Protein AF-A0A3N0AN52-F1 (afdb_monomer_lite)

Foldseek 3Di:
DPPFDWDWFWFDDPDIDIDIDGLVQWPDDDPVFQKTAGVVGDITRTPPVRSVVSVVVNVVVD

Organism: NCBI:txid1121021

Radius of gyration: 11.1 Å; chains: 1; bounding box: 24×29×32 Å

pLDDT: mean 89.67, std 9.25, range [45.88, 97.0]

Structure (mmCIF, N/CA/C/O backbone):
data_AF-A0A3N0AN52-F1
#
_entry.id   AF-A0A3N0AN52-F1
#
loop_
_atom_site.group_PDB
_atom_site.id
_atom_site.type_symbol
_atom_site.label_atom_id
_atom_site.label_alt_id
_atom_site.label_comp_id
_atom_site.label_asym_id
_atom_site.label_entity_id
_atom_site.label_seq_id
_atom_site.pdbx_PDB_ins_code
_atom_site.Cartn_x
_atom_site.Cartn_y
_atom_site.Cartn_z
_atom_s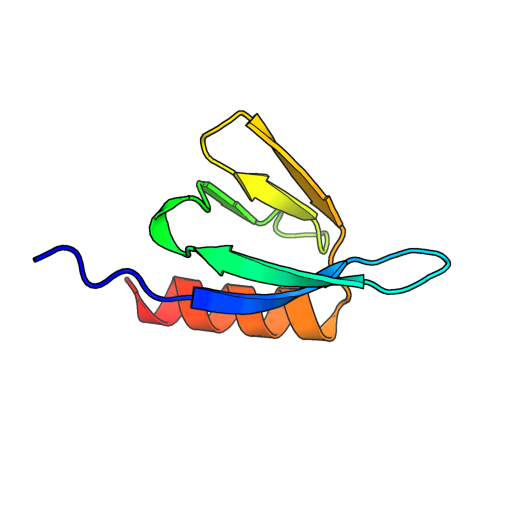ite.occupancy
_atom_site.B_iso_or_equiv
_atom_site.auth_seq_id
_atom_site.auth_comp_id
_atom_site.auth_asym_id
_atom_site.auth_atom_id
_atom_site.pdbx_PDB_model_num
ATOM 1 N N . MET A 1 1 ? -12.071 15.290 12.894 1.00 45.88 1 MET A N 1
ATOM 2 C CA . MET A 1 1 ? -11.362 15.430 11.604 1.00 45.88 1 MET A CA 1
ATOM 3 C C . MET A 1 1 ? -10.615 14.130 11.379 1.00 45.88 1 MET A C 1
ATOM 5 O O . MET A 1 1 ? -9.893 13.726 12.279 1.00 45.88 1 MET A O 1
ATOM 9 N N . SER A 1 2 ? -10.867 13.412 10.284 1.00 56.78 2 SER A N 1
ATOM 10 C CA . SER A 1 2 ? -10.111 12.189 9.989 1.00 56.78 2 SER A CA 1
ATOM 11 C C . SER A 1 2 ? -8.707 12.616 9.556 1.00 56.78 2 SER A C 1
ATOM 13 O O . SER A 1 2 ? -8.564 13.243 8.508 1.00 56.78 2 SER A O 1
ATOM 15 N N . ASN A 1 3 ? -7.695 12.362 10.391 1.00 69.56 3 ASN A N 1
ATOM 16 C CA . ASN A 1 3 ? -6.291 12.538 10.018 1.00 69.56 3 ASN A CA 1
ATOM 17 C C . ASN A 1 3 ? -5.932 11.436 9.018 1.00 69.56 3 ASN A C 1
ATOM 19 O O . ASN A 1 3 ? -5.359 10.414 9.386 1.00 69.56 3 ASN A O 1
ATOM 23 N N . ARG A 1 4 ? -6.325 11.625 7.755 1.00 84.69 4 ARG A N 1
ATOM 24 C CA . ARG A 1 4 ? -5.895 10.753 6.664 1.00 84.69 4 ARG A CA 1
ATOM 25 C C . ARG A 1 4 ? -4.391 10.907 6.500 1.00 84.69 4 ARG A C 1
ATOM 27 O O . ARG A 1 4 ? -3.897 12.016 6.288 1.00 84.69 4 ARG A O 1
ATOM 34 N N . LYS A 1 5 ? -3.674 9.797 6.640 1.00 91.75 5 LYS A N 1
ATOM 35 C CA . LYS A 1 5 ? -2.228 9.727 6.464 1.00 91.75 5 LYS A CA 1
ATOM 36 C C . LYS A 1 5 ? -1.956 8.991 5.165 1.00 91.75 5 LYS A C 1
ATOM 38 O O . LYS A 1 5 ? -2.473 7.899 4.963 1.00 91.75 5 LYS A O 1
ATOM 43 N N . PHE A 1 6 ? -1.152 9.606 4.309 1.00 94.00 6 PHE A N 1
ATOM 44 C CA . PHE A 1 6 ? -0.790 9.049 3.015 1.00 94.00 6 PHE A CA 1
ATOM 45 C C . PHE A 1 6 ? 0.670 8.61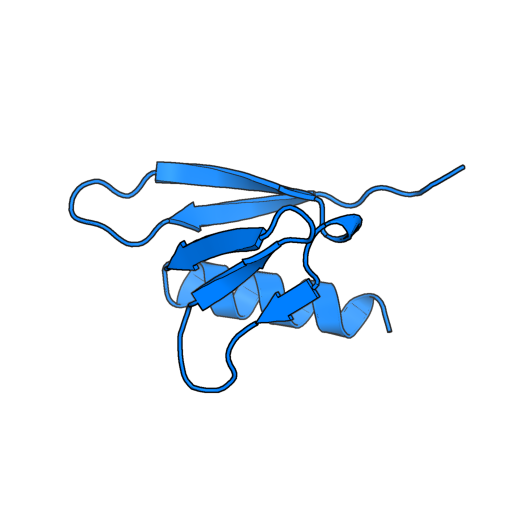9 3.023 1.00 94.00 6 PHE A C 1
ATOM 47 O O . PHE A 1 6 ? 1.521 9.331 3.558 1.00 94.00 6 PHE A O 1
ATOM 54 N N . VAL A 1 7 ? 0.956 7.475 2.409 1.00 94.75 7 VAL A N 1
ATOM 55 C CA . VAL A 1 7 ? 2.310 6.941 2.260 1.00 94.75 7 VAL A CA 1
ATOM 56 C C . VAL A 1 7 ? 2.604 6.759 0.783 1.00 94.75 7 VAL A C 1
ATOM 58 O O . VAL A 1 7 ? 1.807 6.189 0.036 1.00 94.75 7 VAL A O 1
ATOM 61 N N . LYS A 1 8 ? 3.757 7.276 0.359 1.00 96.75 8 LYS A N 1
ATOM 62 C CA . LYS A 1 8 ? 4.268 7.068 -0.989 1.00 96.75 8 LYS A CA 1
ATOM 63 C C . LYS A 1 8 ? 4.879 5.674 -1.077 1.00 96.75 8 LYS A C 1
ATOM 65 O O . LYS A 1 8 ? 5.720 5.323 -0.255 1.00 96.75 8 LYS A O 1
ATOM 70 N N . VAL A 1 9 ? 4.457 4.907 -2.070 1.00 95.50 9 VAL A N 1
ATOM 71 C CA . VAL A 1 9 ? 4.926 3.542 -2.319 1.00 95.50 9 VAL A CA 1
ATOM 72 C C . VAL A 1 9 ? 5.221 3.348 -3.797 1.00 95.50 9 VAL A C 1
ATOM 74 O O . VAL A 1 9 ? 4.740 4.096 -4.644 1.00 95.50 9 VAL A O 1
ATOM 77 N N . GLU A 1 10 ? 5.962 2.300 -4.112 1.00 97.00 10 GLU A N 1
ATOM 78 C CA . GLU A 1 10 ? 6.232 1.863 -5.471 1.00 97.00 10 GLU A CA 1
ATOM 79 C C . GLU A 1 10 ? 5.626 0.478 -5.710 1.00 97.00 10 GLU A C 1
ATOM 81 O O . GLU A 1 10 ? 5.867 -0.475 -4.960 1.00 97.00 10 GLU A O 1
ATOM 86 N N . GLN A 1 11 ? 4.831 0.366 -6.770 1.00 95.12 11 GLN A N 1
ATOM 87 C CA . GLN A 1 11 ? 4.280 -0.900 -7.229 1.00 95.12 11 GLN A CA 1
ATOM 88 C C . GLN A 1 11 ? 5.378 -1.738 -7.893 1.00 95.12 11 GLN A C 1
ATOM 90 O O . GLN A 1 11 ? 6.058 -1.281 -8.813 1.00 95.12 11 GLN A O 1
ATOM 95 N N . ALA A 1 12 ? 5.509 -2.998 -7.479 1.00 92.62 12 ALA A N 1
ATOM 96 C CA . ALA A 1 12 ? 6.406 -3.945 -8.121 1.00 92.62 12 ALA A CA 1
ATOM 97 C C . ALA A 1 12 ? 5.904 -4.313 -9.525 1.00 92.62 12 ALA A C 1
ATOM 99 O O . ALA A 1 12 ? 4.744 -4.678 -9.725 1.00 92.62 12 ALA A O 1
ATOM 100 N N . GLY A 1 13 ? 6.808 -4.277 -10.501 1.00 88.19 13 GLY A N 1
ATOM 101 C CA . GLY A 1 13 ? 6.517 -4.622 -11.887 1.00 88.19 13 GLY A CA 1
ATOM 102 C C . GLY A 1 13 ? 7.701 -4.340 -12.809 1.00 88.19 13 GLY A C 1
ATOM 103 O O . GLY A 1 13 ? 8.762 -3.913 -12.366 1.00 88.19 13 GLY A O 1
ATOM 104 N N . LYS A 1 14 ? 7.516 -4.572 -14.116 1.00 79.50 14 LYS A N 1
ATOM 105 C CA . LYS A 1 14 ? 8.540 -4.267 -15.140 1.00 79.50 14 LYS A CA 1
ATOM 106 C C . LYS A 1 14 ? 8.803 -2.764 -15.294 1.00 79.50 14 LYS A C 1
ATOM 108 O O . LYS A 1 14 ? 9.883 -2.381 -15.725 1.00 79.50 14 LYS A O 1
ATOM 113 N N . CYS A 1 15 ? 7.816 -1.943 -14.948 1.00 82.81 15 CYS A N 1
ATOM 114 C CA . CYS A 1 15 ? 7.907 -0.491 -14.902 1.00 82.81 15 CYS A CA 1
ATOM 115 C C . CYS A 1 15 ? 7.390 -0.057 -13.528 1.00 82.81 15 CYS A C 1
ATOM 117 O O . CYS A 1 15 ? 6.170 0.001 -13.344 1.00 82.81 15 CYS A O 1
ATOM 119 N N . PRO A 1 16 ? 8.286 0.156 -12.551 1.00 82.56 16 PRO A N 1
ATOM 120 C CA . PRO A 1 16 ? 7.879 0.581 -11.225 1.00 82.56 16 PRO A CA 1
ATOM 121 C C . PRO A 1 16 ? 7.089 1.885 -11.320 1.00 82.56 16 PRO A C 1
ATOM 123 O O . PRO A 1 16 ? 7.469 2.804 -12.047 1.00 82.56 16 PRO A O 1
ATOM 126 N N . THR A 1 17 ? 5.932 1.918 -10.666 1.00 92.94 17 THR A N 1
ATOM 127 C CA . THR A 1 17 ? 5.021 3.068 -10.689 1.00 92.94 17 THR A CA 1
ATOM 128 C C . THR A 1 17 ? 4.799 3.533 -9.263 1.00 92.94 17 THR A C 1
ATOM 130 O O . THR A 1 17 ? 4.502 2.721 -8.386 1.00 92.94 17 THR A O 1
ATOM 133 N N . GLU A 1 18 ? 4.952 4.833 -9.032 1.00 95.56 18 GLU A N 1
ATOM 134 C CA . GLU A 1 18 ? 4.748 5.433 -7.718 1.00 95.56 18 GLU A CA 1
ATOM 135 C C . GLU A 1 18 ? 3.259 5.690 -7.458 1.00 95.56 18 GLU A C 1
ATOM 137 O O . GLU A 1 18 ? 2.543 6.215 -8.311 1.00 95.56 18 GLU A O 1
ATOM 142 N N . TRP A 1 19 ? 2.811 5.355 -6.252 1.00 95.00 19 TRP A N 1
ATOM 143 C CA . TRP A 1 19 ? 1.447 5.548 -5.774 1.00 95.00 19 TRP A CA 1
ATOM 144 C C . TRP A 1 19 ? 1.449 6.271 -4.429 1.00 95.00 19 TRP A C 1
ATOM 146 O O . TRP A 1 19 ? 2.395 6.168 -3.646 1.00 95.00 19 TRP A O 1
ATOM 156 N N . LEU A 1 20 ? 0.358 6.976 -4.138 1.00 95.00 20 LEU A N 1
ATOM 157 C CA . LEU A 1 20 ? 0.039 7.455 -2.796 1.00 95.00 20 LEU A CA 1
ATOM 158 C C . LEU A 1 20 ? -1.092 6.593 -2.239 1.00 95.00 20 LEU A C 1
ATOM 160 O O . LEU A 1 20 ? -2.200 6.610 -2.773 1.00 95.00 20 LEU A O 1
ATOM 164 N N . ILE A 1 21 ? -0.807 5.849 -1.175 1.00 94.06 21 ILE A N 1
ATOM 165 C CA . ILE A 1 21 ? -1.790 5.028 -0.464 1.00 94.06 21 ILE A CA 1
ATOM 166 C C . ILE A 1 21 ? -2.322 5.814 0.731 1.00 94.06 21 ILE A C 1
ATOM 168 O O . ILE A 1 21 ? -1.532 6.303 1.536 1.00 94.06 21 ILE A O 1
ATOM 172 N N . ASP A 1 22 ? -3.647 5.898 0.871 1.00 94.25 22 ASP A N 1
ATOM 173 C CA . ASP A 1 22 ? -4.295 6.301 2.124 1.00 94.25 22 ASP A CA 1
ATOM 174 C C . ASP A 1 22 ? -4.222 5.133 3.115 1.00 94.25 22 ASP A C 1
ATOM 176 O O . ASP A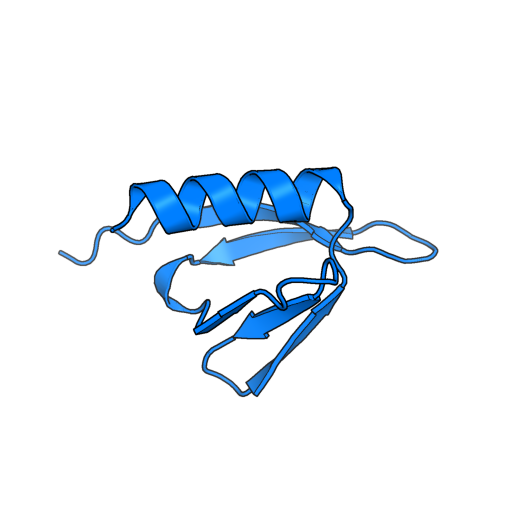 1 22 ? -4.733 4.048 2.845 1.00 94.25 22 ASP A O 1
ATOM 180 N N . LEU A 1 23 ? -3.599 5.331 4.276 1.00 92.94 23 LEU A N 1
ATOM 181 C CA . LEU A 1 23 ? -3.496 4.273 5.284 1.00 92.94 23 LEU A CA 1
ATOM 182 C C . LEU A 1 23 ? -4.863 3.841 5.823 1.00 92.94 23 LEU A C 1
ATOM 184 O O . LEU A 1 23 ? -4.994 2.716 6.296 1.00 92.94 23 LEU A O 1
ATOM 188 N N . GLY A 1 24 ? -5.882 4.700 5.727 1.00 92.75 24 GLY A N 1
ATOM 189 C CA . GLY A 1 24 ? -7.247 4.368 6.126 1.00 92.75 24 GLY A CA 1
ATOM 190 C C . GLY A 1 24 ? -7.933 3.334 5.230 1.00 92.75 24 GLY A C 1
ATOM 191 O O . GLY A 1 24 ? -8.908 2.734 5.674 1.00 92.75 24 GLY A O 1
ATOM 192 N N . THR A 1 25 ? -7.443 3.106 4.006 1.00 93.56 25 THR A N 1
ATOM 193 C CA . THR A 1 25 ? -8.007 2.106 3.082 1.00 93.56 25 THR A CA 1
ATOM 194 C C . THR A 1 25 ? -7.280 0.768 3.151 1.00 93.56 25 THR A C 1
ATOM 196 O O . THR A 1 25 ? -7.766 -0.218 2.603 1.00 93.56 25 THR A O 1
ATOM 199 N N . VAL A 1 26 ? -6.125 0.687 3.822 1.00 94.38 26 VAL A N 1
ATOM 200 C CA . VAL A 1 26 ? -5.364 -0.563 3.927 1.00 94.38 26 VAL A CA 1
ATOM 201 C C . VAL A 1 26 ? -6.014 -1.484 4.952 1.00 94.38 26 VAL A C 1
ATOM 203 O O . VAL A 1 26 ? -6.011 -1.216 6.151 1.00 94.38 26 VAL A O 1
ATOM 206 N N . VAL A 1 27 ? -6.519 -2.624 4.485 1.00 92.88 27 VAL A N 1
ATOM 207 C CA . VAL A 1 27 ? -7.157 -3.629 5.347 1.00 92.88 27 VAL A CA 1
ATOM 208 C C . VAL A 1 27 ? -6.141 -4.653 5.836 1.00 92.88 27 VAL A C 1
ATOM 210 O O . VAL A 1 27 ? -6.216 -5.138 6.967 1.00 92.88 27 VAL A O 1
ATOM 213 N N . ARG A 1 28 ? -5.196 -5.030 4.970 1.00 90.56 28 ARG A N 1
ATOM 214 C CA . ARG A 1 28 ? -4.211 -6.067 5.274 1.00 90.56 28 ARG A CA 1
ATOM 215 C C . ARG A 1 28 ? -2.970 -5.921 4.405 1.00 90.56 28 ARG A C 1
ATOM 217 O O . ARG A 1 28 ? -3.065 -5.695 3.203 1.00 90.56 28 ARG A O 1
ATOM 224 N N . MET A 1 29 ? -1.818 -6.187 5.011 1.00 91.81 29 MET A N 1
ATOM 225 C CA . MET A 1 29 ? -0.623 -6.619 4.294 1.00 91.81 29 MET A CA 1
ATOM 226 C C . MET A 1 29 ? -0.440 -8.124 4.460 1.00 91.81 29 MET A C 1
ATOM 228 O O . MET A 1 29 ? -0.647 -8.665 5.549 1.00 91.81 29 MET A O 1
ATOM 232 N N . HIS A 1 30 ? -0.094 -8.817 3.379 1.00 85.75 30 HIS A N 1
ATOM 233 C CA . HIS A 1 30 ? 0.225 -10.236 3.460 1.00 85.75 30 HIS A CA 1
ATOM 234 C C . HIS A 1 30 ? 1.562 -10.418 4.209 1.00 85.75 30 HIS A C 1
ATOM 236 O O . HIS A 1 30 ? 2.535 -9.770 3.844 1.00 85.75 30 HIS A O 1
ATOM 242 N N . PRO A 1 31 ? 1.657 -11.292 5.226 1.00 73.81 31 PRO A N 1
ATOM 243 C CA . PRO A 1 31 ? 2.846 -11.379 6.083 1.00 73.81 31 PRO A CA 1
ATOM 244 C C . PRO A 1 31 ? 4.104 -11.846 5.335 1.00 73.81 31 PRO A C 1
ATOM 246 O O . PRO A 1 31 ? 5.194 -11.345 5.586 1.00 73.81 31 PRO A O 1
ATOM 249 N N . ASP A 1 32 ? 3.940 -12.762 4.376 1.00 78.12 32 ASP A N 1
ATOM 250 C CA . ASP A 1 32 ? 5.067 -13.356 3.639 1.00 78.12 32 ASP A CA 1
ATOM 251 C C . ASP A 1 32 ? 5.287 -12.758 2.240 1.00 78.12 32 ASP A C 1
ATOM 253 O O . ASP A 1 32 ? 6.107 -13.259 1.470 1.00 78.12 32 ASP A O 1
ATOM 257 N N . SER A 1 33 ? 4.536 -11.718 1.859 1.00 80.56 33 SER A N 1
ATOM 258 C CA . SER A 1 33 ? 4.665 -11.120 0.526 1.00 80.56 33 SER A CA 1
ATOM 259 C C . SER A 1 33 ? 4.525 -9.605 0.565 1.00 80.56 33 SER A C 1
ATOM 261 O O . SER A 1 33 ? 3.901 -9.050 1.460 1.00 80.56 33 SER A O 1
ATOM 263 N N . ASN A 1 34 ? 5.048 -8.922 -0.451 1.00 92.31 34 ASN A N 1
ATOM 264 C CA . ASN A 1 34 ? 4.917 -7.469 -0.579 1.00 92.31 34 ASN A CA 1
ATOM 265 C C . ASN A 1 34 ? 3.513 -7.053 -1.072 1.00 92.31 34 ASN A C 1
ATOM 267 O O . ASN A 1 34 ? 3.370 -6.036 -1.746 1.00 92.31 34 ASN A O 1
ATOM 271 N N . PHE A 1 35 ? 2.486 -7.867 -0.821 1.00 93.62 35 PHE A N 1
ATOM 272 C CA . PHE A 1 35 ? 1.134 -7.663 -1.325 1.00 93.62 35 PHE A CA 1
ATOM 273 C C . PHE A 1 35 ? 0.272 -6.921 -0.302 1.00 93.62 35 PHE A C 1
ATOM 275 O O . PHE A 1 35 ? 0.159 -7.336 0.857 1.00 93.62 35 PHE A O 1
ATOM 282 N N . VAL A 1 36 ? -0.366 -5.843 -0.750 1.00 95.56 36 VAL A N 1
ATOM 283 C CA . VAL A 1 36 ? -1.303 -5.034 0.038 1.00 95.56 36 VAL A CA 1
ATOM 284 C C . VAL A 1 36 ? -2.726 -5.200 -0.494 1.00 95.56 36 VAL A C 1
ATOM 286 O O . VAL A 1 36 ? -2.924 -5.295 -1.706 1.00 95.56 36 VAL A O 1
ATOM 289 N N . VAL A 1 37 ? -3.703 -5.238 0.416 1.00 94.94 37 VAL A N 1
ATOM 290 C CA . VAL A 1 37 ? -5.142 -5.320 0.127 1.00 94.94 37 VAL A CA 1
ATOM 291 C C . VAL A 1 37 ? -5.857 -4.101 0.698 1.00 94.94 37 VAL A C 1
ATOM 293 O O . VAL A 1 37 ? -5.657 -3.752 1.869 1.00 94.94 37 VAL A O 1
ATOM 296 N N . PHE A 1 38 ? -6.713 -3.498 -0.123 1.00 95.06 38 PHE A N 1
ATOM 297 C CA . PHE A 1 38 ? -7.505 -2.320 0.216 1.00 95.06 38 PHE A CA 1
ATOM 298 C C . PHE A 1 38 ? -8.973 -2.672 0.512 1.00 95.06 38 PHE A C 1
ATOM 300 O O . PHE A 1 38 ? -9.423 -3.795 0.273 1.00 95.06 38 PHE A O 1
ATOM 307 N N . ASP A 1 39 ? -9.715 -1.720 1.072 1.00 94.12 39 ASP A N 1
ATOM 308 C CA . ASP A 1 39 ? -11.117 -1.859 1.489 1.00 94.12 39 ASP A CA 1
ATOM 309 C C . ASP A 1 39 ? -12.105 -2.030 0.327 1.00 94.12 39 ASP A C 1
ATOM 311 O O . ASP A 1 39 ? -13.135 -2.684 0.488 1.00 94.12 39 ASP A O 1
ATOM 315 N N . ASP A 1 40 ? -11.762 -1.523 -0.856 1.00 92.50 40 ASP A N 1
ATOM 316 C CA . ASP A 1 40 ? -12.493 -1.728 -2.111 1.00 92.50 40 ASP A CA 1
ATOM 317 C C . ASP A 1 40 ? -12.271 -3.119 -2.742 1.00 92.50 40 ASP A C 1
ATOM 319 O O . ASP A 1 40 ? -12.872 -3.447 -3.768 1.00 92.50 40 ASP A O 1
ATOM 323 N N . GLY A 1 41 ? -11.428 -3.955 -2.126 1.00 90.88 41 GLY A N 1
ATOM 324 C CA . GLY A 1 41 ? -11.075 -5.291 -2.603 1.00 90.88 41 GLY A CA 1
ATOM 325 C C . GLY A 1 41 ? -9.962 -5.319 -3.653 1.00 90.88 41 GLY A C 1
ATOM 326 O O . GLY A 1 41 ? -9.588 -6.408 -4.098 1.00 90.88 41 GLY A O 1
ATOM 327 N N . ALA A 1 42 ? -9.403 -4.170 -4.042 1.00 92.75 42 ALA A N 1
ATOM 328 C CA . ALA A 1 42 ? -8.212 -4.124 -4.874 1.00 92.75 42 ALA A CA 1
ATOM 329 C C . ALA A 1 42 ? -6.968 -4.573 -4.090 1.00 92.75 42 ALA A C 1
ATOM 331 O O . ALA A 1 42 ? -6.923 -4.592 -2.856 1.00 92.75 42 ALA A O 1
ATOM 332 N N . GLY A 1 43 ? -5.914 -4.914 -4.828 1.00 93.12 43 GLY A N 1
ATOM 333 C CA . GLY A 1 43 ? -4.616 -5.203 -4.243 1.00 93.12 43 GLY A CA 1
ATOM 334 C C . GLY A 1 43 ? -3.494 -5.080 -5.257 1.00 93.12 43 GLY A C 1
ATOM 335 O O . GLY A 1 43 ? -3.705 -5.179 -6.467 1.00 93.12 43 GLY A O 1
ATOM 336 N N . MET A 1 44 ? -2.287 -4.848 -4.759 1.00 94.00 44 MET A N 1
ATOM 337 C CA . MET A 1 44 ? -1.100 -4.734 -5.598 1.00 94.00 44 MET A CA 1
ATOM 338 C C . MET A 1 44 ? 0.130 -5.286 -4.888 1.00 94.00 44 MET A C 1
ATOM 340 O O . MET A 1 44 ? 0.212 -5.289 -3.661 1.00 94.00 44 MET A O 1
ATOM 344 N N . ASN A 1 45 ? 1.102 -5.737 -5.678 1.00 94.81 45 ASN A N 1
ATOM 345 C CA . ASN A 1 45 ? 2.434 -6.032 -5.168 1.00 94.81 45 ASN A CA 1
ATOM 346 C C . ASN A 1 45 ? 3.239 -4.737 -5.120 1.00 94.81 45 ASN A C 1
ATOM 348 O O . ASN A 1 45 ? 3.295 -4.013 -6.111 1.00 94.81 45 ASN A O 1
ATOM 352 N N . LEU A 1 46 ? 3.883 -4.475 -3.993 1.00 95.38 46 LEU A N 1
ATOM 353 C CA . LEU A 1 46 ? 4.818 -3.378 -3.799 1.00 95.38 46 LEU A CA 1
ATOM 354 C C . LEU A 1 46 ? 6.258 -3.871 -3.947 1.00 95.38 46 LEU A C 1
ATOM 356 O O . LEU A 1 46 ? 6.551 -5.071 -3.859 1.00 95.38 46 LEU A O 1
ATOM 36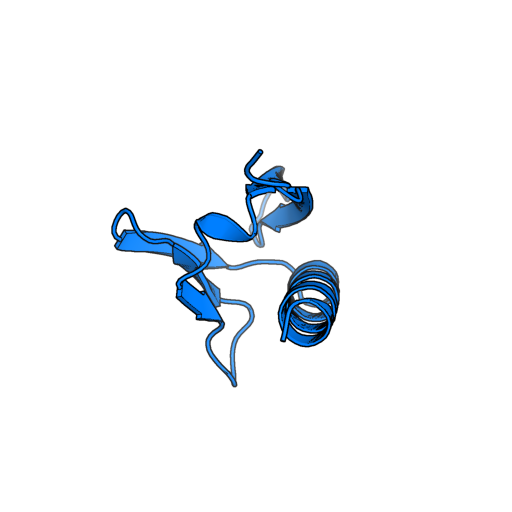0 N N . THR A 1 47 ? 7.188 -2.943 -4.147 1.00 94.38 47 THR A N 1
ATOM 361 C CA . THR A 1 47 ? 8.601 -3.254 -3.924 1.00 94.38 47 THR A CA 1
ATOM 362 C C . THR A 1 47 ? 8.847 -3.594 -2.456 1.00 94.38 47 THR A C 1
ATOM 364 O O . THR A 1 47 ? 8.066 -3.225 -1.578 1.00 94.38 47 THR A O 1
ATOM 367 N N . ARG A 1 48 ? 9.933 -4.327 -2.177 1.00 92.94 48 ARG A N 1
ATOM 368 C CA . ARG A 1 48 ? 10.300 -4.735 -0.808 1.00 92.94 48 ARG A CA 1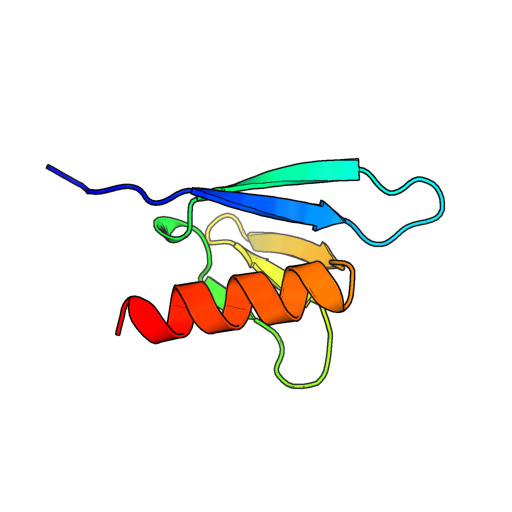
ATOM 369 C C . ARG A 1 48 ? 10.405 -3.519 0.114 1.00 92.94 48 ARG A C 1
ATOM 371 O O . ARG A 1 48 ? 9.813 -3.500 1.183 1.00 92.94 48 ARG A O 1
ATOM 378 N N . GLU A 1 49 ? 11.101 -2.491 -0.356 1.00 93.81 49 GLU A N 1
ATOM 379 C CA . GLU A 1 49 ? 11.328 -1.236 0.364 1.00 93.81 49 GLU A CA 1
ATOM 380 C C . GLU A 1 49 ? 10.011 -0.527 0.690 1.00 93.81 49 GLU A C 1
ATOM 382 O O . GLU A 1 49 ? 9.793 -0.102 1.823 1.00 93.81 49 GLU A O 1
ATOM 387 N N . SER A 1 50 ? 9.099 -0.460 -0.284 1.00 95.56 50 SER A N 1
ATOM 388 C CA . SER A 1 50 ? 7.790 0.166 -0.100 1.00 95.56 50 SER A CA 1
ATOM 389 C C . SER A 1 50 ? 6.875 -0.631 0.825 1.00 95.56 50 SER A C 1
ATOM 391 O O . SER A 1 50 ? 6.145 -0.035 1.613 1.00 95.56 50 SER A O 1
ATOM 393 N N . ALA A 1 51 ? 6.918 -1.964 0.759 1.00 94.81 51 ALA A N 1
ATOM 394 C CA . ALA A 1 51 ? 6.181 -2.822 1.681 1.00 94.81 51 ALA A CA 1
ATOM 395 C C . ALA A 1 51 ? 6.686 -2.649 3.122 1.00 94.81 51 ALA A C 1
ATOM 397 O O . ALA A 1 51 ? 5.882 -2.434 4.025 1.00 94.81 51 ALA A O 1
ATOM 398 N N . ASP A 1 52 ? 8.004 -2.660 3.335 1.00 93.06 52 ASP A N 1
ATOM 399 C CA . ASP A 1 52 ? 8.599 -2.474 4.662 1.00 93.06 52 ASP A CA 1
ATOM 400 C C . ASP A 1 52 ? 8.293 -1.078 5.232 1.00 93.06 52 ASP A C 1
ATOM 402 O O . ASP A 1 52 ? 8.015 -0.940 6.425 1.00 93.06 52 ASP A O 1
ATOM 406 N N . ALA A 1 53 ? 8.325 -0.035 4.394 1.00 93.31 53 ALA A N 1
ATOM 407 C CA . ALA A 1 53 ? 7.944 1.318 4.793 1.00 93.31 53 ALA A CA 1
ATOM 408 C C . ALA A 1 53 ? 6.458 1.392 5.175 1.00 93.31 53 ALA A C 1
ATOM 410 O O . ALA A 1 53 ? 6.124 1.882 6.252 1.00 93.31 53 ALA A O 1
ATOM 411 N N . LEU A 1 54 ? 5.572 0.848 4.335 1.00 94.12 54 LEU A N 1
ATOM 412 C CA . LEU A 1 54 ? 4.134 0.825 4.593 1.00 94.12 54 LEU A CA 1
ATOM 413 C C . LEU A 1 54 ? 3.794 0.069 5.888 1.00 94.12 54 LEU A C 1
ATOM 415 O O . LEU A 1 54 ? 2.993 0.556 6.685 1.00 94.12 54 LEU A O 1
ATOM 419 N N . ALA A 1 55 ? 4.427 -1.081 6.130 1.00 92.75 55 ALA A N 1
ATOM 420 C CA . ALA A 1 55 ? 4.212 -1.878 7.335 1.00 92.75 55 ALA A CA 1
ATOM 421 C C . ALA A 1 55 ? 4.553 -1.098 8.615 1.00 92.75 55 ALA A C 1
ATOM 423 O O . ALA A 1 55 ? 3.741 -1.061 9.538 1.00 92.75 55 ALA A O 1
ATOM 424 N N . ARG A 1 56 ? 5.702 -0.406 8.650 1.00 92.81 56 ARG A N 1
ATOM 425 C CA . ARG A 1 56 ? 6.106 0.430 9.800 1.00 92.81 56 ARG A CA 1
ATOM 426 C C . ARG A 1 56 ? 5.109 1.550 10.070 1.00 92.81 56 ARG A C 1
ATOM 428 O O . ARG A 1 56 ? 4.796 1.839 11.221 1.00 92.81 56 ARG A O 1
ATOM 435 N N . GLU A 1 57 ? 4.606 2.180 9.012 1.00 93.88 57 GLU A N 1
ATOM 436 C CA . GLU A 1 57 ? 3.633 3.263 9.135 1.00 93.88 57 GLU A CA 1
ATOM 437 C C . GLU A 1 57 ? 2.284 2.764 9.669 1.00 93.88 57 GLU A C 1
ATOM 439 O O . GLU A 1 57 ? 1.668 3.441 10.490 1.00 93.88 57 GLU A O 1
ATOM 444 N N . LEU A 1 58 ? 1.847 1.569 9.257 1.00 90.81 58 LEU A N 1
ATOM 445 C CA . LEU A 1 58 ? 0.637 0.919 9.775 1.00 90.81 58 LEU A CA 1
ATOM 446 C C . LEU A 1 58 ? 0.794 0.459 11.230 1.00 90.81 58 LEU A C 1
ATOM 448 O O . LEU A 1 58 ? -0.156 0.545 12.004 1.00 90.81 58 LEU A O 1
ATOM 452 N N . GLU A 1 59 ? 1.974 -0.024 11.617 1.00 90.00 59 GLU A N 1
ATOM 453 C CA . GLU A 1 59 ? 2.282 -0.367 13.010 1.00 90.00 59 GLU A CA 1
ATOM 454 C C . GLU A 1 59 ? 2.265 0.867 13.915 1.00 90.00 59 GLU A C 1
ATOM 456 O O . GLU A 1 59 ? 1.722 0.798 15.012 1.00 90.00 59 GLU A O 1
ATOM 461 N N . ALA A 1 60 ? 2.776 2.005 13.438 1.00 89.81 60 ALA A N 1
ATOM 462 C CA . ALA A 1 60 ? 2.785 3.265 14.181 1.00 89.81 60 ALA A CA 1
ATOM 463 C C . ALA A 1 60 ? 1.393 3.904 14.369 1.00 89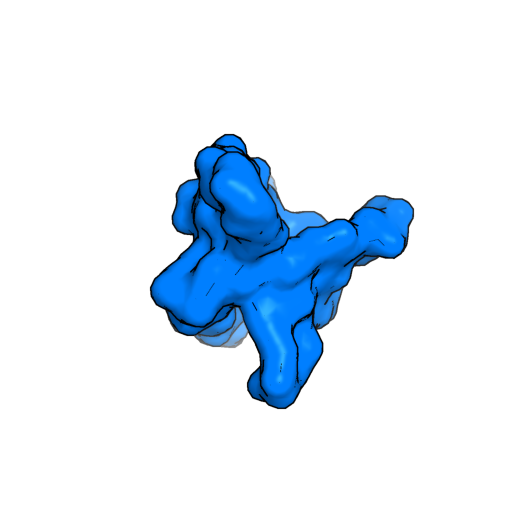.81 60 ALA A C 1
ATOM 465 O O . ALA A 1 60 ? 1.268 4.874 15.117 1.00 89.81 60 ALA A O 1
ATOM 466 N N . LEU A 1 61 ? 0.361 3.409 13.673 1.00 84.00 61 LEU A N 1
ATOM 467 C CA . LEU A 1 61 ? -1.031 3.848 13.836 1.00 84.00 61 LEU A CA 1
ATOM 468 C C . LEU A 1 61 ? -1.805 3.067 14.913 1.00 84.00 61 LEU A C 1
ATOM 470 O O . LEU A 1 61 ? -2.927 3.466 15.234 1.00 84.00 61 LEU A O 1
ATOM 474 N N . LYS A 1 62 ? -1.251 1.960 15.423 1.00 73.00 62 LYS A N 1
ATOM 475 C CA . LYS A 1 62 ? -1.847 1.149 16.496 1.00 73.00 62 LYS A CA 1
ATOM 476 C C . LYS A 1 62 ? -1.471 1.686 17.872 1.00 73.00 62 LYS A C 1
ATOM 478 O O . LYS A 1 62 ? -2.339 1.583 18.765 1.00 73.00 62 LYS A O 1
#

Secondary structure (DSSP, 8-state):
-----EEEEEE-SSS-EEEEEEGGGEEEE-TTSSEEEETTS-EEEBPHHHHHHHHHHHHTT-

Sequence (62 aa):
MSNRKFVKVEQAGKCPTEWLIDLGTVVRMHPDSNFVVFDDGAGMNLTRESADALARELEALK